Protein AF-A0A9P1XUY1-F1 (afdb_monomer_lite)

pLDDT: mean 75.13, std 13.34, range [41.91, 91.62]

Structure (mmCIF, N/CA/C/O backbone):
data_AF-A0A9P1XUY1-F1
#
_entry.id   AF-A0A9P1XUY1-F1
#
loop_
_atom_site.group_PDB
_atom_site.id
_atom_site.type_symbol
_atom_site.label_atom_id
_atom_site.label_alt_id
_atom_site.label_comp_id
_atom_site.label_asym_id
_atom_site.label_entity_id
_atom_site.label_seq_id
_atom_site.pdbx_PDB_ins_code
_atom_site.Cartn_x
_atom_site.Cartn_y
_atom_site.Cartn_z
_atom_site.occupancy
_atom_site.B_iso_or_equiv
_atom_site.auth_seq_id
_atom_site.auth_comp_id
_atom_site.auth_asym_id
_atom_site.auth_atom_id
_atom_site.pdbx_PDB_model_num
ATOM 1 N N . MET A 1 1 ? 4.586 -2.150 -22.002 1.00 59.97 1 MET A N 1
ATOM 2 C CA . MET A 1 1 ? 3.147 -1.757 -21.960 1.00 59.97 1 MET A CA 1
ATOM 3 C C . MET A 1 1 ? 2.274 -2.627 -21.048 1.00 59.97 1 MET A C 1
ATOM 5 O O . MET A 1 1 ? 1.618 -2.052 -20.192 1.00 59.97 1 MET A O 1
ATOM 9 N N . ALA A 1 2 ? 2.234 -3.961 -21.180 1.00 69.56 2 ALA A N 1
ATOM 10 C CA . ALA A 1 2 ? 1.373 -4.802 -20.326 1.00 69.56 2 ALA A CA 1
ATOM 11 C C . ALA A 1 2 ? 1.713 -4.691 -18.824 1.00 69.56 2 ALA A C 1
ATOM 13 O O . ALA A 1 2 ? 0.823 -4.465 -18.013 1.00 69.56 2 ALA A O 1
ATOM 14 N N . GLU A 1 3 ? 3.001 -4.727 -18.470 1.00 68.69 3 GLU A N 1
ATOM 15 C CA . GLU A 1 3 ? 3.469 -4.583 -17.080 1.00 68.69 3 GLU A CA 1
ATOM 16 C C . GLU A 1 3 ? 3.095 -3.231 -16.455 1.00 68.69 3 GLU A C 1
ATOM 18 O O . GLU A 1 3 ? 2.713 -3.168 -15.290 1.00 68.69 3 GLU A O 1
ATOM 23 N N . VAL A 1 4 ? 3.136 -2.159 -17.253 1.00 72.88 4 VAL A N 1
ATOM 24 C CA . VAL A 1 4 ? 2.732 -0.802 -16.851 1.00 72.88 4 VAL A CA 1
ATOM 25 C C . VAL A 1 4 ? 1.244 -0.773 -16.497 1.00 72.88 4 VAL A C 1
ATOM 27 O O . VAL A 1 4 ? 0.867 -0.261 -15.447 1.00 72.88 4 VAL A O 1
ATOM 30 N N . ILE A 1 5 ? 0.397 -1.370 -17.340 1.00 78.81 5 ILE A N 1
ATOM 31 C CA . ILE A 1 5 ? -1.052 -1.449 -17.107 1.00 78.81 5 ILE A CA 1
ATOM 32 C C . ILE A 1 5 ? -1.345 -2.270 -15.844 1.00 78.81 5 ILE A C 1
ATOM 34 O O . ILE A 1 5 ? -2.145 -1.844 -15.011 1.00 78.81 5 ILE A O 1
ATOM 38 N N . THR A 1 6 ? -0.669 -3.406 -15.654 1.00 80.81 6 THR A N 1
ATOM 39 C CA . THR A 1 6 ? -0.828 -4.242 -14.455 1.00 80.81 6 THR A CA 1
ATOM 40 C C . THR A 1 6 ? -0.428 -3.500 -13.179 1.00 80.81 6 THR A C 1
ATOM 42 O O . THR A 1 6 ? -1.148 -3.573 -12.184 1.00 80.81 6 THR A O 1
ATOM 45 N N . LEU A 1 7 ? 0.667 -2.735 -13.208 1.00 78.62 7 LEU A N 1
ATOM 46 C CA . LEU A 1 7 ? 1.118 -1.901 -12.089 1.00 78.62 7 LEU A CA 1
ATOM 47 C C . LEU A 1 7 ? 0.099 -0.821 -11.716 1.00 78.62 7 LEU A C 1
ATOM 49 O O . LEU A 1 7 ? -0.191 -0.626 -10.536 1.00 78.62 7 LEU A O 1
ATOM 53 N N . VAL A 1 8 ? -0.471 -0.144 -12.714 1.00 82.56 8 VAL A N 1
ATOM 54 C CA . VAL A 1 8 ? -1.490 0.894 -12.501 1.00 82.56 8 VAL A CA 1
ATOM 55 C C . VAL A 1 8 ? -2.778 0.293 -11.933 1.00 82.56 8 VAL A C 1
ATOM 57 O O . VAL A 1 8 ? -3.327 0.828 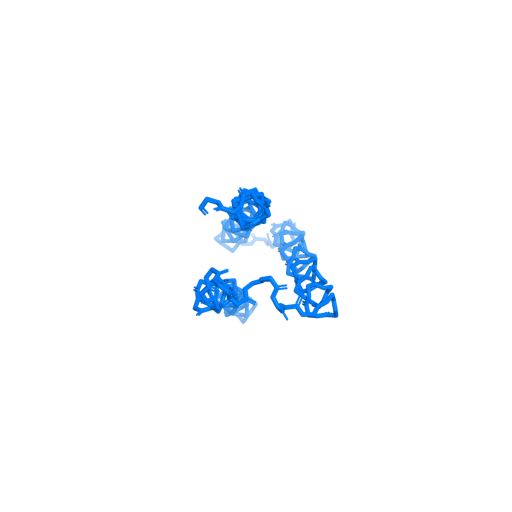-10.971 1.00 82.56 8 VAL A O 1
ATOM 60 N N . ILE A 1 9 ? -3.241 -0.841 -12.469 1.00 85.62 9 ILE A N 1
ATOM 61 C CA . ILE A 1 9 ? -4.422 -1.547 -11.946 1.00 85.62 9 ILE A CA 1
ATOM 62 C C . ILE A 1 9 ? -4.176 -2.010 -10.504 1.00 85.62 9 ILE A C 1
ATOM 64 O O . ILE A 1 9 ? -5.037 -1.820 -9.645 1.00 85.62 9 ILE A O 1
ATOM 68 N N . GLY A 1 10 ? -2.994 -2.563 -10.218 1.00 82.75 10 GLY A N 1
ATOM 69 C CA . GLY A 1 10 ? -2.598 -2.965 -8.869 1.00 82.75 10 GLY A CA 1
ATOM 70 C C . GLY A 1 10 ? -2.592 -1.791 -7.887 1.00 82.75 10 GLY A C 1
ATOM 71 O O . GLY A 1 10 ? -3.151 -1.898 -6.796 1.00 82.75 10 GLY A O 1
ATOM 72 N N . PHE A 1 11 ? -2.044 -0.642 -8.295 1.00 81.19 11 PHE A N 1
ATOM 73 C CA . PHE A 1 11 ? -2.068 0.585 -7.498 1.00 81.19 11 PHE A CA 1
ATOM 74 C C . PHE A 1 11 ? -3.497 1.052 -7.199 1.00 81.19 11 PHE A C 1
ATOM 76 O O . PHE A 1 11 ? -3.835 1.293 -6.041 1.00 81.19 11 PHE A O 1
ATOM 83 N N . LEU A 1 12 ? -4.362 1.122 -8.215 1.00 86.06 12 LEU A N 1
ATOM 84 C CA . LEU A 1 12 ? -5.762 1.519 -8.038 1.00 86.06 12 LEU A CA 1
ATOM 85 C C . LEU A 1 12 ? -6.520 0.561 -7.106 1.00 86.06 12 LEU A C 1
ATOM 87 O O . LEU A 1 12 ? -7.270 1.018 -6.242 1.00 86.06 12 LEU A O 1
ATOM 91 N N . GLY A 1 13 ? -6.292 -0.751 -7.230 1.00 86.12 13 GLY A N 1
ATOM 92 C CA . GLY A 1 13 ? -6.891 -1.763 -6.356 1.00 86.12 13 GLY A CA 1
ATOM 93 C C . GLY A 1 13 ? -6.462 -1.622 -4.893 1.00 86.12 13 GLY A C 1
ATOM 94 O O . GLY A 1 13 ? -7.296 -1.714 -3.986 1.00 86.12 13 GLY A O 1
ATOM 95 N N . LEU A 1 14 ? -5.183 -1.326 -4.647 1.00 83.38 14 LEU A N 1
ATOM 96 C CA . LEU A 1 14 ? -4.676 -1.059 -3.299 1.00 83.38 14 LEU A CA 1
ATOM 97 C C . LEU A 1 14 ? -5.258 0.231 -2.720 1.00 83.38 14 LEU A C 1
ATOM 99 O O . LEU A 1 14 ? -5.742 0.219 -1.589 1.00 83.38 14 LEU A O 1
ATOM 103 N N . CYS A 1 15 ? -5.298 1.312 -3.501 1.00 83.19 15 CYS A N 1
ATOM 104 C CA . CYS A 1 15 ? -5.928 2.568 -3.095 1.00 83.19 15 CYS A CA 1
ATOM 105 C C . CYS A 1 15 ? -7.400 2.366 -2.714 1.00 83.19 15 CYS A C 1
ATOM 107 O O . CYS A 1 15 ? -7.822 2.802 -1.643 1.00 83.19 15 CYS A O 1
ATOM 109 N N . TYR A 1 16 ? -8.166 1.652 -3.544 1.00 83.31 16 TYR A N 1
ATOM 110 C CA . TYR A 1 16 ? -9.562 1.324 -3.256 1.00 83.31 16 TYR A CA 1
ATOM 111 C C . TYR A 1 16 ? -9.706 0.533 -1.952 1.00 83.31 16 TYR A C 1
ATOM 113 O O . TYR A 1 16 ? -10.534 0.875 -1.111 1.00 83.31 16 TYR A O 1
ATOM 121 N N . THR A 1 17 ? -8.869 -0.487 -1.748 1.00 82.25 17 THR A N 1
ATOM 122 C CA . THR A 1 17 ? -8.909 -1.333 -0.544 1.00 82.25 17 THR A CA 1
ATOM 123 C C . THR A 1 17 ? -8.620 -0.524 0.719 1.00 82.25 17 THR A C 1
ATOM 125 O O . THR A 1 17 ? -9.346 -0.629 1.708 1.00 82.25 17 THR A O 1
ATOM 128 N N . VAL A 1 18 ? -7.595 0.330 0.672 1.00 77.25 18 VAL A N 1
ATOM 129 C CA . VAL A 1 18 ? -7.209 1.210 1.778 1.00 77.25 18 VAL A CA 1
ATOM 130 C C . VAL A 1 18 ? -8.359 2.158 2.127 1.00 77.25 18 VAL A C 1
ATOM 132 O O . VAL A 1 18 ? -8.813 2.169 3.274 1.00 77.25 18 VAL A O 1
ATOM 135 N N . ILE A 1 19 ? -8.898 2.872 1.133 1.00 79.75 19 ILE A N 1
ATOM 136 C CA . ILE A 1 19 ? -10.025 3.804 1.291 1.00 79.75 19 ILE A CA 1
ATOM 137 C C . ILE A 1 19 ? -11.265 3.087 1.839 1.00 79.75 19 ILE A C 1
ATOM 139 O O . ILE A 1 19 ? -11.884 3.560 2.792 1.00 79.75 19 ILE A O 1
ATOM 143 N N . ASN A 1 20 ? -11.617 1.924 1.293 1.00 78.44 20 ASN A N 1
ATOM 144 C CA . ASN A 1 20 ? -12.799 1.187 1.726 1.00 78.44 20 ASN A CA 1
ATOM 145 C C . ASN A 1 20 ? -12.652 0.662 3.164 1.00 78.44 20 ASN A C 1
ATOM 147 O O . ASN A 1 20 ? -13.604 0.707 3.944 1.00 78.44 20 ASN A O 1
ATOM 151 N N . SER A 1 21 ? -11.445 0.246 3.569 1.00 72.56 21 SER A N 1
ATOM 152 C CA . SER A 1 21 ? -11.165 -0.109 4.967 1.00 72.56 21 SER A CA 1
ATOM 153 C C . SER A 1 21 ? -11.320 1.095 5.907 1.00 72.56 21 SER A C 1
ATOM 155 O O . SER A 1 21 ? -11.754 0.948 7.052 1.00 72.56 21 SER A O 1
ATOM 157 N N . PHE A 1 22 ? -10.998 2.306 5.431 1.00 70.56 22 PHE A N 1
ATOM 158 C CA . PHE A 1 22 ? -11.204 3.541 6.183 1.00 70.56 22 PHE A CA 1
ATOM 159 C C . PHE A 1 22 ? -12.683 3.845 6.371 1.00 70.56 22 PHE A C 1
ATOM 161 O O . PHE A 1 22 ? -13.117 3.961 7.517 1.00 70.56 22 PHE A O 1
ATOM 168 N N . TYR A 1 23 ? -13.457 3.874 5.288 1.00 71.56 23 TYR A N 1
ATOM 169 C CA . TYR A 1 23 ? -14.894 4.137 5.357 1.00 71.56 23 TYR A CA 1
ATOM 170 C C . TYR A 1 23 ? -15.645 3.095 6.180 1.00 71.56 23 TYR A C 1
ATOM 172 O O . TYR A 1 23 ? -16.485 3.457 6.999 1.00 71.56 23 TYR A O 1
ATOM 180 N N . THR A 1 24 ? -15.303 1.813 6.035 1.00 68.06 24 THR A N 1
ATOM 181 C CA . THR A 1 24 ? -15.917 0.746 6.839 1.00 68.06 24 THR A CA 1
ATOM 182 C C . THR A 1 24 ? -15.659 0.975 8.332 1.00 68.06 24 THR A C 1
ATOM 184 O O . THR A 1 24 ? -16.548 0.782 9.155 1.00 68.06 24 THR A O 1
ATOM 187 N N . TRP A 1 25 ? -14.466 1.452 8.698 1.00 63.59 25 TRP A N 1
ATOM 188 C CA . TRP A 1 25 ? -14.113 1.721 10.094 1.00 63.59 25 TRP A CA 1
ATOM 189 C C . TRP A 1 25 ? -14.755 2.981 10.684 1.00 63.59 25 TRP A C 1
ATOM 191 O O . TRP A 1 25 ? -14.972 3.049 11.896 1.00 63.59 25 TRP A O 1
ATOM 201 N N . GLU A 1 26 ? -15.023 3.998 9.865 1.00 64.88 26 GLU A N 1
ATOM 202 C CA . GLU A 1 26 ? -15.801 5.165 10.294 1.00 64.88 26 GLU A CA 1
ATOM 203 C C . GLU A 1 26 ? -17.298 4.855 10.389 1.00 64.88 26 GLU A C 1
ATOM 205 O O . GLU A 1 26 ? -17.954 5.319 11.321 1.00 64.88 26 GLU A O 1
ATOM 210 N N . ALA A 1 27 ? -17.825 4.035 9.475 1.00 61.19 27 ALA A N 1
ATOM 211 C CA . ALA A 1 27 ? -19.231 3.635 9.452 1.00 61.19 27 ALA A CA 1
ATOM 212 C C . ALA A 1 27 ? -19.623 2.768 10.661 1.00 61.19 27 ALA A C 1
ATOM 214 O O . ALA A 1 27 ? -20.755 2.854 11.143 1.00 61.19 27 ALA A O 1
ATOM 215 N N . VAL A 1 28 ? -18.691 1.971 11.200 1.00 59.19 28 VAL A N 1
ATOM 216 C CA . VAL A 1 28 ? -18.848 1.329 12.513 1.00 59.19 28 VAL A CA 1
ATOM 217 C C . VAL A 1 28 ? -18.735 2.421 13.582 1.00 59.19 28 VAL A C 1
ATOM 219 O O . VAL A 1 28 ? -17.662 2.691 14.122 1.00 59.19 28 VAL A O 1
ATOM 222 N N . GLY A 1 29 ? -19.851 3.109 13.838 1.00 51.47 29 GLY A N 1
ATOM 223 C CA . GLY A 1 29 ? -19.918 4.258 14.737 1.00 51.47 29 GLY 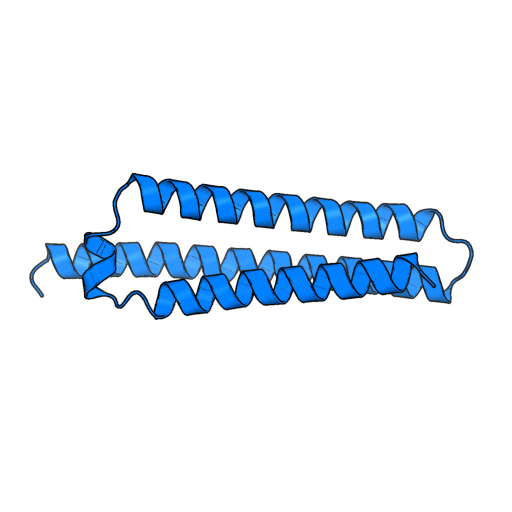A CA 1
ATOM 224 C C . GLY A 1 29 ? -19.307 3.986 16.118 1.00 51.47 29 GLY A C 1
ATOM 225 O O . GLY A 1 29 ? -19.335 2.862 16.622 1.00 51.47 29 GLY A O 1
ATOM 226 N N . LEU A 1 30 ? -18.786 5.045 16.748 1.00 52.44 30 LEU A N 1
ATOM 227 C CA . LEU A 1 30 ? -18.043 5.050 18.023 1.00 52.44 30 LEU A CA 1
ATOM 228 C C . LEU A 1 30 ? -18.612 4.118 19.113 1.00 52.44 30 LEU A C 1
ATOM 230 O O . LEU A 1 30 ? -17.856 3.440 19.802 1.00 52.44 30 LEU A O 1
ATOM 234 N N . LYS A 1 31 ? -19.944 4.016 19.227 1.00 48.91 31 LYS A N 1
ATOM 235 C CA . LYS A 1 31 ? -20.632 3.181 20.229 1.00 48.91 31 LYS A CA 1
ATOM 236 C C . LYS A 1 31 ? -20.530 1.668 19.987 1.00 48.91 31 LYS A C 1
ATOM 238 O O . LYS A 1 31 ? -20.643 0.908 20.941 1.00 48.91 31 LYS A O 1
ATOM 243 N N . MET A 1 32 ? -20.306 1.216 18.751 1.00 51.75 32 MET A N 1
ATOM 244 C CA . MET A 1 32 ? -20.187 -0.214 18.425 1.00 51.75 32 MET A CA 1
ATOM 245 C C . MET A 1 32 ? -18.741 -0.728 18.467 1.00 51.75 32 MET A C 1
ATOM 247 O O . MET A 1 32 ? -18.534 -1.936 18.549 1.00 51.75 32 MET A O 1
ATOM 251 N N . LYS A 1 33 ? -17.734 0.160 18.490 1.00 53.31 33 LYS A N 1
ATOM 252 C CA . LYS A 1 33 ? -16.306 -0.217 18.520 1.00 53.31 33 LYS A CA 1
ATOM 253 C C . LYS A 1 33 ? -15.896 -0.975 19.790 1.00 53.31 33 LYS A C 1
ATOM 255 O O . LYS A 1 33 ? -15.030 -1.848 19.730 1.00 53.31 33 LYS A O 1
ATOM 260 N N . GLY A 1 34 ? -16.560 -0.705 20.917 1.00 53.66 34 GLY A N 1
ATOM 261 C CA . GLY A 1 34 ? -16.382 -1.452 22.170 1.00 53.66 34 GLY A CA 1
ATOM 262 C C . GLY A 1 34 ? -16.904 -2.895 22.121 1.00 53.66 34 GLY A C 1
ATOM 263 O O . GLY A 1 34 ? -16.395 -3.745 22.844 1.00 53.66 34 GLY A O 1
ATOM 264 N N . PHE A 1 35 ? -17.856 -3.187 21.228 1.00 53.62 35 PHE A N 1
ATOM 265 C CA . PHE A 1 35 ? -18.478 -4.508 21.058 1.00 53.62 35 PHE A CA 1
ATOM 266 C C . PHE A 1 35 ? -17.853 -5.331 19.925 1.00 53.62 35 PHE A C 1
ATOM 268 O O . PHE A 1 35 ? -18.255 -6.471 19.689 1.00 53.62 35 PHE A O 1
ATOM 275 N N . VAL A 1 36 ? -16.858 -4.779 19.221 1.00 60.38 36 VAL A N 1
ATOM 276 C CA . VAL A 1 36 ? -16.086 -5.533 18.231 1.00 60.38 36 VAL A CA 1
ATOM 277 C C . VAL A 1 36 ? -15.303 -6.609 18.975 1.00 60.38 36 VAL A C 1
ATOM 279 O O . VAL A 1 36 ? -14.434 -6.302 19.798 1.00 60.38 36 VAL A O 1
ATOM 282 N N . SER A 1 37 ? -15.621 -7.873 18.685 1.00 61.16 37 SER A N 1
ATOM 283 C CA . SER A 1 37 ? -14.943 -9.023 19.277 1.00 61.16 37 SER A CA 1
ATOM 284 C C . SER A 1 37 ? -13.428 -8.924 19.072 1.00 61.16 37 SER A C 1
ATOM 286 O O . SER A 1 37 ? -12.947 -8.401 18.062 1.00 61.16 37 SER A O 1
ATOM 288 N N . ILE A 1 38 ? -12.661 -9.453 20.028 1.00 65.50 38 ILE A N 1
ATOM 289 C CA . ILE A 1 38 ? -11.195 -9.553 19.930 1.00 65.50 38 ILE A CA 1
ATOM 290 C C . ILE A 1 38 ? -10.796 -10.214 18.601 1.00 65.50 38 ILE A C 1
ATOM 292 O O . ILE A 1 38 ? -9.852 -9.776 17.952 1.00 65.50 38 ILE A O 1
ATOM 296 N N . GLU A 1 39 ? -11.576 -11.195 18.143 1.00 64.81 39 GLU A N 1
ATOM 297 C CA . GLU A 1 39 ? -11.394 -11.865 16.856 1.00 64.81 39 GLU A CA 1
ATOM 298 C C . GLU A 1 39 ? -11.432 -10.896 15.662 1.00 64.81 39 GLU A C 1
ATOM 300 O O . GLU A 1 39 ? -10.548 -10.925 14.806 1.00 64.81 39 GLU A O 1
ATOM 305 N N . ASN A 1 40 ? -12.412 -9.991 15.617 1.00 66.12 40 ASN A N 1
ATOM 306 C CA . ASN A 1 40 ? -12.514 -9.003 14.545 1.00 66.12 40 ASN A CA 1
ATOM 307 C C . ASN A 1 40 ? -11.386 -7.964 14.622 1.00 66.12 40 ASN A C 1
ATOM 309 O O . ASN A 1 40 ? -10.844 -7.585 13.585 1.00 66.12 40 ASN A O 1
ATOM 313 N N . LYS A 1 41 ? -10.958 -7.565 15.828 1.00 65.88 41 LYS A N 1
ATOM 314 C CA . LYS A 1 41 ? -9.787 -6.685 16.010 1.00 65.88 41 LYS A CA 1
ATOM 315 C C . LYS A 1 41 ? -8.504 -7.331 15.480 1.00 65.88 41 LYS A C 1
ATOM 317 O O . LYS A 1 41 ? -7.731 -6.680 14.779 1.00 65.88 41 LYS A O 1
ATOM 322 N N . VAL A 1 42 ? -8.303 -8.621 15.753 1.00 68.94 42 VAL A N 1
ATOM 323 C CA . VAL A 1 42 ? -7.155 -9.390 15.245 1.00 68.94 42 VAL A CA 1
ATOM 324 C C . VAL A 1 42 ? -7.210 -9.520 13.721 1.00 68.94 42 VAL A C 1
ATOM 326 O O . VAL A 1 42 ? -6.201 -9.272 13.067 1.00 68.94 42 VAL A O 1
ATOM 329 N N . LYS A 1 43 ? -8.377 -9.825 13.134 1.00 68.94 43 LYS A N 1
ATOM 330 C CA . LYS A 1 43 ? -8.560 -9.896 11.669 1.00 68.94 43 LYS A CA 1
ATOM 331 C C . LYS A 1 43 ? -8.240 -8.570 10.970 1.00 68.94 43 LYS A C 1
ATOM 333 O O . LYS A 1 43 ? -7.584 -8.570 9.928 1.00 68.94 43 LYS A O 1
ATOM 338 N N . LEU A 1 44 ? -8.653 -7.443 11.550 1.00 69.44 44 LEU A N 1
ATOM 339 C CA . LEU A 1 44 ? -8.331 -6.104 11.042 1.00 69.44 44 LEU A CA 1
ATOM 340 C C . LEU A 1 44 ? -6.840 -5.779 11.152 1.00 69.44 44 LEU A C 1
ATOM 342 O O . LEU A 1 44 ? -6.251 -5.303 10.184 1.00 69.44 44 LEU A O 1
ATOM 346 N N . SER A 1 45 ? -6.215 -6.085 12.292 1.00 71.19 45 SER A N 1
ATOM 347 C CA . SER A 1 45 ? -4.769 -5.914 12.475 1.00 71.19 45 SER A CA 1
ATOM 348 C C . SER A 1 45 ? -3.972 -6.741 11.460 1.00 71.19 45 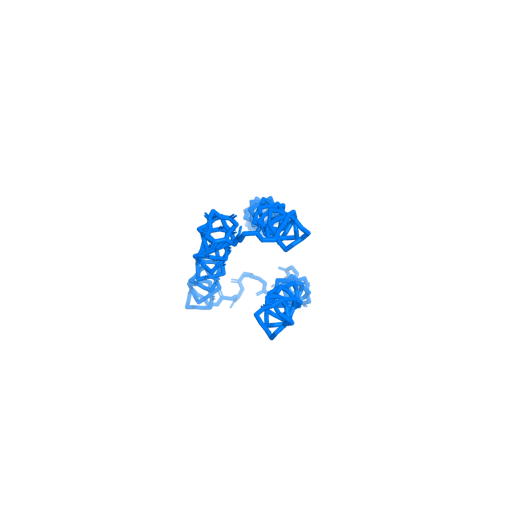SER A C 1
ATOM 350 O O . SER A 1 45 ? -3.098 -6.215 10.774 1.00 71.19 45 SER A O 1
ATOM 352 N N . LEU A 1 46 ? -4.343 -8.013 11.277 1.00 74.00 46 LEU A N 1
ATOM 353 C CA . LEU A 1 46 ? -3.721 -8.903 10.299 1.00 74.00 46 LEU A CA 1
ATOM 354 C C . LEU A 1 46 ? -3.882 -8.370 8.867 1.00 74.00 46 LEU A C 1
ATOM 356 O O . LEU A 1 46 ? -2.925 -8.366 8.097 1.00 74.00 46 LEU A O 1
ATOM 360 N N . SER A 1 47 ? -5.072 -7.870 8.526 1.00 75.75 47 SER A N 1
ATOM 361 C CA . SER A 1 47 ? -5.341 -7.274 7.212 1.00 75.75 47 SER A CA 1
ATOM 362 C C . SER A 1 47 ? -4.463 -6.047 6.957 1.00 75.75 47 SER A C 1
ATOM 364 O O . SER A 1 47 ? -3.901 -5.918 5.873 1.00 75.75 47 SER A O 1
ATOM 366 N N . ASN A 1 48 ? -4.263 -5.187 7.962 1.00 74.69 48 ASN A N 1
ATOM 367 C CA . ASN A 1 48 ? -3.361 -4.038 7.850 1.00 74.69 48 ASN A CA 1
ATOM 368 C C . ASN A 1 48 ? -1.905 -4.472 7.626 1.00 74.69 48 ASN A C 1
ATOM 370 O O . ASN A 1 48 ? -1.225 -3.911 6.768 1.00 74.69 48 ASN A O 1
ATOM 374 N N . VAL A 1 49 ? -1.432 -5.499 8.343 1.00 80.56 49 VAL A N 1
ATOM 375 C CA . VAL A 1 49 ? -0.081 -6.058 8.149 1.00 80.56 49 VAL A CA 1
ATOM 376 C C . VAL A 1 49 ? 0.092 -6.609 6.732 1.00 80.56 49 VAL A C 1
ATOM 378 O O . VAL A 1 49 ? 1.107 -6.341 6.093 1.00 80.56 49 VAL A O 1
ATOM 381 N N . ILE A 1 50 ? -0.905 -7.329 6.211 1.00 83.31 50 ILE A N 1
ATOM 382 C CA . ILE A 1 50 ? -0.887 -7.849 4.836 1.00 83.31 50 ILE A CA 1
ATOM 383 C C . ILE A 1 50 ? -0.805 -6.698 3.826 1.00 83.31 50 ILE A C 1
ATOM 385 O O . ILE A 1 50 ? 0.023 -6.742 2.919 1.00 83.31 50 ILE A O 1
ATOM 389 N N . ILE A 1 51 ? -1.604 -5.642 4.004 1.00 82.75 51 ILE A N 1
ATOM 390 C CA . ILE A 1 51 ? -1.574 -4.456 3.136 1.00 82.75 51 ILE A CA 1
ATOM 391 C C . ILE A 1 51 ? -0.183 -3.802 3.148 1.00 82.75 51 ILE A C 1
ATOM 393 O O . ILE A 1 51 ? 0.346 -3.463 2.090 1.00 82.75 51 ILE A O 1
ATOM 397 N N . PHE A 1 52 ? 0.451 -3.675 4.317 1.00 84.31 52 PHE A N 1
ATOM 398 C CA . PHE A 1 52 ? 1.811 -3.142 4.426 1.00 84.31 52 PHE A CA 1
ATOM 399 C C . PHE A 1 52 ? 2.853 -4.002 3.714 1.00 84.31 52 PHE A C 1
ATOM 401 O O . PHE A 1 52 ? 3.708 -3.462 3.012 1.00 84.31 52 PHE A O 1
ATOM 408 N N . LEU A 1 53 ? 2.771 -5.327 3.852 1.00 87.00 53 LEU A N 1
ATOM 409 C CA . LEU A 1 53 ? 3.656 -6.241 3.133 1.00 87.00 53 LEU A CA 1
ATOM 410 C C . LEU A 1 53 ? 3.485 -6.102 1.619 1.00 87.00 53 LEU A C 1
ATOM 412 O O . LEU A 1 53 ? 4.481 -6.057 0.901 1.00 87.00 53 LEU A O 1
ATOM 416 N N . ILE A 1 54 ? 2.248 -5.964 1.134 1.00 88.50 54 ILE A N 1
ATOM 417 C CA . ILE A 1 54 ? 1.989 -5.760 -0.294 1.00 88.50 54 ILE A CA 1
ATOM 418 C C . ILE A 1 54 ? 2.610 -4.443 -0.775 1.00 88.50 54 ILE A C 1
ATOM 420 O O . ILE A 1 54 ? 3.288 -4.443 -1.799 1.00 88.50 54 ILE A O 1
ATOM 424 N N . PHE A 1 55 ? 2.465 -3.342 -0.029 1.00 87.00 55 PHE A N 1
ATOM 425 C CA . PHE A 1 55 ? 3.119 -2.078 -0.385 1.00 87.00 55 PHE A CA 1
ATOM 426 C C . PHE A 1 55 ? 4.643 -2.212 -0.466 1.00 87.00 55 PHE A C 1
ATOM 428 O O . PHE A 1 55 ? 5.238 -1.744 -1.435 1.00 87.00 55 PHE A O 1
ATOM 435 N N . LEU A 1 56 ? 5.275 -2.884 0.501 1.00 88.75 56 LEU A N 1
ATOM 436 C CA . LEU A 1 56 ? 6.722 -3.122 0.483 1.00 88.75 56 LEU A CA 1
ATOM 437 C C . LEU A 1 56 ? 7.153 -3.949 -0.734 1.00 88.75 56 LEU A C 1
ATOM 439 O O . LEU A 1 56 ? 8.143 -3.607 -1.379 1.00 88.75 56 LEU A O 1
ATOM 443 N N . ILE A 1 57 ? 6.390 -4.988 -1.084 1.00 90.31 57 ILE A N 1
ATOM 444 C CA . ILE A 1 57 ? 6.640 -5.800 -2.281 1.00 90.31 57 ILE A CA 1
ATOM 445 C C . ILE A 1 57 ? 6.510 -4.944 -3.546 1.00 90.31 57 ILE A C 1
ATOM 447 O O . ILE A 1 57 ? 7.379 -5.011 -4.410 1.00 90.31 57 ILE A O 1
ATOM 451 N N . CYS A 1 58 ? 5.478 -4.101 -3.654 1.00 88.56 58 CYS A N 1
ATOM 452 C CA . CYS A 1 58 ? 5.286 -3.216 -4.806 1.00 88.56 58 CYS A CA 1
ATOM 453 C C . CYS A 1 58 ? 6.415 -2.185 -4.953 1.00 88.56 58 CYS A C 1
ATOM 455 O O . CYS A 1 58 ? 6.856 -1.922 -6.074 1.00 88.56 58 CYS A O 1
ATOM 457 N N . ILE A 1 59 ? 6.911 -1.628 -3.844 1.00 89.50 59 ILE A N 1
ATOM 458 C CA . ILE A 1 59 ? 8.061 -0.710 -3.843 1.00 89.50 59 ILE A CA 1
ATOM 459 C C . ILE A 1 59 ? 9.318 -1.449 -4.307 1.00 89.50 59 ILE A C 1
ATOM 461 O O . ILE A 1 59 ? 9.980 -0.999 -5.241 1.00 89.50 59 ILE A O 1
ATOM 465 N N . ALA A 1 60 ? 9.622 -2.598 -3.695 1.00 89.75 60 ALA A N 1
ATOM 466 C CA . ALA A 1 60 ? 10.794 -3.400 -4.036 1.00 89.75 60 ALA A CA 1
ATOM 467 C C . ALA A 1 60 ? 10.773 -3.836 -5.507 1.00 89.75 60 ALA A C 1
ATOM 469 O O . ALA A 1 60 ? 11.773 -3.687 -6.204 1.00 89.75 60 ALA A O 1
ATOM 470 N N . TYR A 1 61 ? 9.617 -4.292 -5.995 1.00 90.19 61 TYR A N 1
ATOM 471 C CA . TYR A 1 61 ? 9.414 -4.643 -7.397 1.00 90.19 61 TYR A CA 1
ATOM 472 C C . TYR A 1 61 ? 9.648 -3.449 -8.326 1.00 90.19 61 TYR A C 1
ATOM 474 O O . TYR A 1 61 ? 10.359 -3.575 -9.317 1.00 90.19 61 TYR A O 1
ATOM 482 N N . SER A 1 62 ? 9.090 -2.279 -8.004 1.00 87.31 62 SER A N 1
ATOM 483 C CA . SER A 1 62 ? 9.221 -1.087 -8.851 1.00 87.31 62 SER A CA 1
ATOM 484 C C . SER A 1 62 ? 10.675 -0.599 -8.937 1.00 87.31 62 SER A C 1
ATOM 486 O O . SER A 1 62 ? 11.112 -0.158 -9.998 1.00 87.31 62 SER A O 1
ATOM 488 N N . ILE A 1 63 ? 11.445 -0.719 -7.848 1.00 89.81 63 ILE A N 1
ATOM 489 C CA . ILE A 1 63 ? 12.882 -0.393 -7.817 1.00 89.81 63 ILE A CA 1
ATOM 490 C C . ILE A 1 63 ? 13.707 -1.433 -8.585 1.00 89.81 63 ILE A C 1
ATOM 492 O O . ILE A 1 63 ? 14.594 -1.077 -9.354 1.00 89.81 63 ILE A O 1
ATOM 496 N N . ASP A 1 64 ? 13.437 -2.723 -8.394 1.00 89.50 64 ASP A N 1
ATOM 497 C CA . ASP A 1 64 ? 14.150 -3.784 -9.113 1.00 89.50 64 ASP A CA 1
ATOM 498 C C . ASP A 1 64 ? 13.891 -3.703 -10.625 1.00 89.50 64 ASP A C 1
ATOM 500 O O . ASP A 1 64 ? 14.819 -3.779 -11.432 1.00 89.50 64 ASP A O 1
ATOM 504 N N . ALA A 1 65 ? 12.641 -3.459 -11.017 1.00 87.00 65 ALA A N 1
ATOM 505 C CA . ALA A 1 65 ? 12.269 -3.294 -12.410 1.00 87.00 65 ALA A CA 1
ATOM 506 C C . ALA A 1 65 ? 12.881 -2.030 -13.033 1.00 87.00 65 ALA A C 1
ATOM 508 O O . ALA A 1 65 ? 13.348 -2.085 -14.168 1.00 87.00 65 ALA A O 1
ATOM 509 N N . SER A 1 66 ? 12.967 -0.909 -12.305 1.00 88.31 66 SER A N 1
ATOM 510 C CA . SER A 1 66 ? 13.597 0.311 -12.837 1.00 88.31 66 SER A CA 1
ATOM 511 C C . SER A 1 66 ? 15.087 0.130 -13.152 1.00 88.31 66 SER A C 1
ATOM 513 O O . SER A 1 66 ? 15.601 0.781 -14.058 1.00 88.31 66 SER A O 1
ATOM 515 N N . ASN A 1 67 ? 15.775 -0.787 -12.467 1.00 87.12 67 ASN A N 1
ATOM 516 C CA . ASN A 1 67 ? 17.181 -1.106 -12.728 1.00 87.12 67 ASN A CA 1
ATOM 517 C C . ASN A 1 67 ? 17.388 -2.068 -13.909 1.00 87.12 67 ASN A C 1
ATOM 519 O O . ASN A 1 67 ? 18.511 -2.212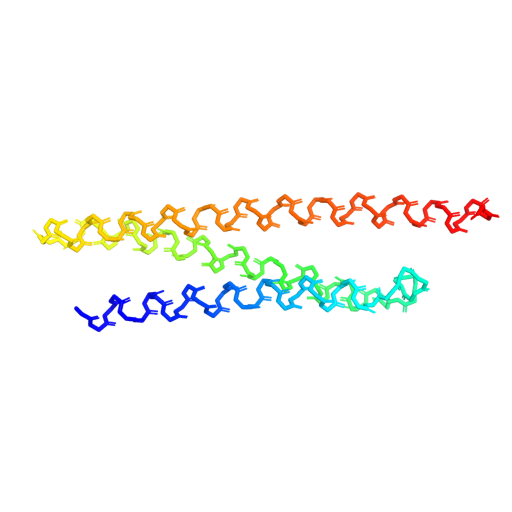 -14.388 1.00 87.12 67 ASN A O 1
ATOM 523 N N . LYS A 1 68 ? 16.331 -2.749 -14.368 1.00 86.62 68 LYS A N 1
ATOM 524 C CA . LYS A 1 68 ? 16.393 -3.769 -15.431 1.00 86.62 68 LYS A CA 1
ATOM 525 C C . LYS A 1 68 ? 15.905 -3.270 -16.788 1.00 86.62 68 LYS A C 1
ATOM 527 O O . LYS A 1 68 ? 16.095 -3.952 -17.793 1.00 86.62 68 LYS A O 1
ATOM 532 N N . VAL A 1 69 ? 15.264 -2.105 -16.828 1.00 85.62 69 VAL A N 1
ATOM 533 C CA . VAL A 1 69 ? 14.684 -1.543 -18.049 1.00 85.62 69 VAL A CA 1
ATOM 534 C C . VAL A 1 69 ? 15.673 -0.591 -18.723 1.00 85.62 69 VAL A C 1
ATOM 536 O O . VAL A 1 69 ? 16.192 0.327 -18.098 1.00 85.62 69 VAL A O 1
ATOM 539 N N . ASN A 1 70 ? 15.896 -0.783 -20.027 1.00 82.06 70 ASN A N 1
ATOM 540 C CA . ASN A 1 70 ? 16.817 0.041 -20.825 1.00 82.06 70 ASN A CA 1
ATOM 541 C C . ASN A 1 70 ? 16.173 1.325 -21.384 1.00 82.06 70 ASN A C 1
ATOM 543 O O . ASN A 1 70 ? 16.874 2.219 -21.854 1.00 82.06 70 ASN A O 1
ATOM 547 N N . ASN A 1 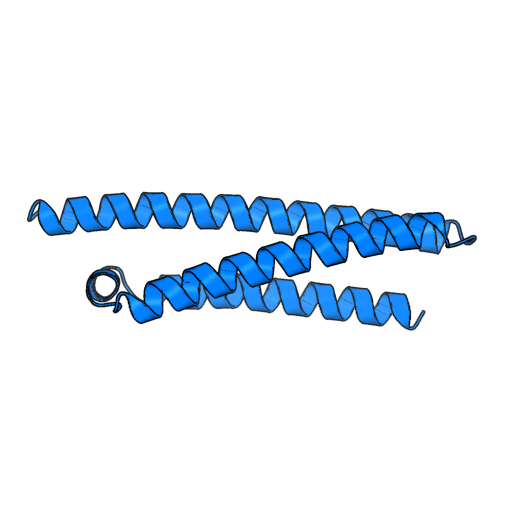71 ? 14.840 1.417 -21.381 1.00 89.31 71 ASN A N 1
ATOM 548 C CA . ASN A 1 71 ? 14.115 2.591 -21.856 1.00 89.31 71 ASN A CA 1
ATOM 549 C C . ASN A 1 71 ? 13.976 3.625 -20.729 1.00 89.31 71 ASN A C 1
ATOM 551 O O . ASN A 1 71 ? 13.298 3.375 -19.733 1.00 89.31 71 ASN A O 1
ATOM 555 N N . ILE A 1 72 ? 14.558 4.810 -20.929 1.00 88.25 72 ILE A N 1
ATOM 556 C CA . ILE A 1 72 ? 14.538 5.922 -19.965 1.00 88.25 72 ILE A CA 1
ATOM 557 C C . ILE A 1 72 ? 13.105 6.285 -19.545 1.00 88.25 72 ILE A C 1
ATOM 559 O O . ILE A 1 72 ? 12.855 6.520 -18.366 1.00 88.25 72 ILE A O 1
ATOM 563 N N . TRP A 1 73 ? 12.145 6.299 -20.474 1.00 86.50 73 TRP A N 1
ATOM 564 C CA . TRP A 1 73 ? 10.757 6.658 -20.157 1.00 86.50 73 TRP A CA 1
ATOM 565 C C . TRP A 1 73 ? 10.080 5.635 -19.244 1.00 86.50 73 TRP A C 1
ATOM 567 O O . TRP A 1 73 ? 9.366 6.006 -18.314 1.00 86.50 73 TRP A O 1
ATOM 577 N N . GLU A 1 74 ? 10.327 4.349 -19.481 1.00 84.25 74 GLU A N 1
ATOM 578 C CA . GLU A 1 74 ? 9.795 3.274 -18.643 1.00 84.25 74 GLU A CA 1
ATOM 579 C C . GLU A 1 74 ? 10.498 3.244 -17.281 1.00 84.25 74 GLU A C 1
ATOM 581 O O . GLU A 1 74 ? 9.840 3.091 -16.257 1.00 84.25 74 GLU A O 1
ATOM 586 N N . GLN A 1 75 ? 11.809 3.489 -17.240 1.00 86.75 75 GLN A N 1
ATOM 587 C CA . GLN A 1 75 ? 12.562 3.604 -15.994 1.00 86.75 75 GLN A CA 1
ATOM 588 C C . GLN A 1 75 ? 12.045 4.751 -15.110 1.00 86.75 75 GLN A C 1
ATOM 590 O O . GLN A 1 75 ? 11.776 4.541 -13.926 1.00 86.75 75 GLN A O 1
ATOM 595 N N . VAL A 1 76 ? 11.848 5.946 -15.682 1.00 88.88 76 VAL A N 1
ATOM 596 C CA . VAL A 1 76 ? 11.265 7.102 -14.975 1.00 88.88 76 VAL A CA 1
ATOM 597 C C . VAL A 1 76 ? 9.868 6.768 -14.456 1.00 88.88 76 VAL A C 1
ATOM 599 O O . VAL A 1 76 ? 9.543 7.092 -13.313 1.00 88.88 76 VAL A O 1
ATOM 602 N N . PHE A 1 77 ? 9.056 6.073 -15.255 1.00 88.31 77 PHE A N 1
ATOM 603 C CA . PHE A 1 77 ? 7.730 5.632 -14.835 1.00 88.31 77 PHE A CA 1
ATOM 604 C C . PHE A 1 77 ? 7.784 4.651 -13.650 1.00 88.31 77 PHE A C 1
ATOM 606 O O . PHE A 1 77 ? 7.044 4.826 -12.682 1.00 88.31 77 PHE A O 1
ATOM 613 N N . MET A 1 78 ? 8.675 3.655 -13.671 1.00 88.50 78 MET A N 1
ATOM 614 C CA . MET A 1 78 ? 8.824 2.701 -12.563 1.00 88.50 78 MET A CA 1
ATOM 615 C C . MET A 1 78 ? 9.284 3.388 -11.271 1.00 88.50 78 MET A C 1
ATOM 617 O O . MET A 1 78 ? 8.764 3.093 -10.194 1.00 88.50 78 MET A O 1
ATOM 621 N N . ILE A 1 79 ? 10.204 4.354 -11.369 1.00 90.69 79 ILE A N 1
ATOM 622 C CA . ILE A 1 79 ? 10.635 5.172 -10.224 1.00 90.69 79 ILE A CA 1
ATOM 623 C C . ILE A 1 79 ? 9.460 5.993 -9.680 1.00 90.69 79 ILE A C 1
ATOM 625 O O . ILE A 1 79 ? 9.238 6.031 -8.470 1.00 90.69 79 ILE A O 1
ATOM 629 N N . PHE A 1 80 ? 8.669 6.609 -10.559 1.00 90.56 80 PHE A N 1
ATOM 630 C CA . PHE A 1 80 ? 7.476 7.355 -10.166 1.00 90.56 80 PHE A CA 1
ATOM 631 C C . PHE A 1 80 ? 6.453 6.468 -9.437 1.00 90.56 80 PHE A C 1
ATOM 633 O O . PHE A 1 80 ? 5.953 6.850 -8.378 1.00 90.56 80 PHE A O 1
ATOM 640 N N . MET A 1 81 ? 6.199 5.254 -9.935 1.00 87.69 81 MET A N 1
ATOM 641 C CA . MET A 1 81 ? 5.324 4.286 -9.265 1.00 87.69 81 MET A CA 1
ATOM 642 C C . MET A 1 81 ? 5.871 3.862 -7.898 1.00 87.69 81 MET A C 1
ATOM 644 O O . MET A 1 81 ? 5.109 3.807 -6.934 1.00 87.69 81 MET A O 1
ATOM 648 N N . ALA A 1 82 ? 7.182 3.629 -7.774 1.00 89.44 82 ALA A N 1
ATOM 649 C CA . ALA A 1 82 ? 7.815 3.314 -6.492 1.00 89.44 82 ALA A CA 1
ATOM 650 C C . ALA A 1 82 ? 7.582 4.426 -5.453 1.00 89.44 82 ALA A C 1
ATOM 652 O O . ALA A 1 82 ? 7.227 4.143 -4.307 1.00 89.44 82 ALA A O 1
ATOM 653 N N . ILE A 1 83 ? 7.722 5.692 -5.866 1.00 91.62 83 ILE A N 1
ATOM 654 C CA . ILE A 1 83 ? 7.458 6.860 -5.015 1.00 91.62 83 ILE A CA 1
ATOM 655 C C . ILE A 1 83 ? 5.982 6.907 -4.605 1.00 91.62 83 ILE A C 1
ATOM 657 O O . ILE A 1 83 ? 5.686 7.116 -3.428 1.00 91.62 83 ILE A O 1
ATOM 661 N N . LEU A 1 84 ? 5.051 6.672 -5.535 1.00 90.06 84 LEU A N 1
ATOM 662 C CA . LEU A 1 84 ? 3.617 6.641 -5.232 1.00 90.06 84 LEU A CA 1
ATOM 663 C C . LEU A 1 84 ? 3.256 5.548 -4.218 1.00 90.06 84 LEU A C 1
ATOM 665 O O . LEU A 1 84 ? 2.536 5.826 -3.257 1.00 90.06 84 LEU A O 1
ATOM 669 N N . PHE A 1 85 ? 3.774 4.327 -4.381 1.00 88.25 85 PHE A N 1
ATOM 670 C CA . PHE A 1 85 ? 3.579 3.263 -3.390 1.00 88.25 85 PHE A CA 1
ATOM 671 C C . PHE A 1 85 ? 4.189 3.635 -2.032 1.00 88.25 85 PHE A C 1
ATOM 673 O O . PHE A 1 85 ? 3.562 3.391 -1.002 1.00 88.25 85 PHE A O 1
ATOM 680 N N . GLY A 1 86 ? 5.362 4.276 -2.021 1.00 88.75 86 GLY A N 1
ATOM 681 C CA . GLY A 1 86 ? 5.999 4.784 -0.804 1.00 88.75 86 GLY A CA 1
ATOM 682 C C . GLY A 1 86 ? 5.155 5.832 -0.074 1.00 88.75 86 GLY A C 1
ATOM 683 O O . GLY A 1 86 ? 4.966 5.741 1.139 1.00 88.75 86 GLY A O 1
ATOM 684 N N . LEU A 1 87 ? 4.580 6.793 -0.801 1.00 90.31 87 LEU A N 1
ATOM 685 C CA . LEU A 1 87 ? 3.680 7.798 -0.229 1.00 90.31 87 LEU A CA 1
ATOM 686 C C . LEU A 1 87 ? 2.411 7.158 0.346 1.00 90.31 87 LEU A C 1
ATOM 688 O O . LEU A 1 87 ? 2.022 7.471 1.470 1.00 90.31 87 LEU A O 1
ATOM 692 N N . MET A 1 88 ? 1.794 6.223 -0.380 1.00 86.31 88 MET A N 1
ATOM 693 C CA . MET A 1 88 ? 0.604 5.511 0.096 1.00 86.31 88 MET A CA 1
ATOM 694 C C . MET A 1 88 ? 0.887 4.659 1.336 1.00 86.31 88 MET A C 1
ATOM 696 O O . MET A 1 88 ? 0.054 4.597 2.244 1.00 86.31 88 MET A O 1
ATOM 700 N N . PHE A 1 89 ? 2.068 4.045 1.412 1.00 87.44 89 PHE A N 1
ATOM 701 C CA . PHE A 1 89 ? 2.524 3.321 2.593 1.00 87.44 89 PHE A CA 1
ATOM 702 C C . PHE A 1 89 ? 2.636 4.247 3.813 1.00 87.44 89 PHE A C 1
ATOM 704 O O . PHE A 1 89 ? 2.074 3.944 4.867 1.00 87.44 89 PHE A O 1
ATOM 711 N N . LEU A 1 90 ? 3.277 5.412 3.657 1.00 86.50 90 LEU A N 1
ATOM 712 C CA . LEU A 1 90 ? 3.397 6.413 4.722 1.00 86.50 90 LEU A CA 1
ATOM 713 C C . LEU A 1 90 ? 2.030 6.920 5.191 1.00 86.50 90 LEU A C 1
ATOM 715 O O . LEU A 1 90 ? 1.769 6.952 6.394 1.00 86.50 90 LEU A O 1
ATOM 719 N N . ILE A 1 91 ? 1.135 7.260 4.258 1.00 84.88 91 ILE A N 1
ATOM 720 C CA . ILE A 1 91 ? -0.236 7.681 4.580 1.00 84.88 91 ILE A CA 1
ATOM 721 C C . ILE A 1 91 ? -0.948 6.577 5.368 1.00 84.88 91 ILE A C 1
ATOM 723 O O . ILE A 1 91 ? -1.538 6.846 6.412 1.00 84.88 91 ILE A O 1
ATOM 727 N N . SER A 1 92 ? -0.842 5.324 4.927 1.00 79.44 92 SER A N 1
ATOM 728 C CA . SER A 1 92 ? -1.483 4.188 5.596 1.00 79.44 92 SER A CA 1
ATOM 729 C C . SER A 1 92 ? -0.990 4.006 7.040 1.00 79.44 92 SER A C 1
ATOM 731 O O . SER A 1 92 ? -1.799 3.732 7.928 1.00 79.44 92 SER A O 1
ATOM 733 N N . ILE A 1 93 ? 0.304 4.229 7.308 1.00 82.75 93 ILE A N 1
ATOM 734 C CA . ILE A 1 93 ? 0.861 4.229 8.672 1.00 82.75 93 ILE A CA 1
ATOM 735 C C . ILE A 1 93 ? 0.260 5.356 9.508 1.00 82.75 93 ILE A C 1
ATOM 737 O O . ILE A 1 93 ? -0.213 5.102 10.617 1.00 82.75 93 ILE A O 1
ATOM 741 N N . VAL A 1 94 ? 0.264 6.589 8.990 1.00 81.94 94 VAL A N 1
ATOM 742 C CA . VAL A 1 94 ? -0.264 7.757 9.710 1.00 81.94 94 VAL A CA 1
ATOM 743 C C . VAL A 1 94 ? -1.709 7.508 10.118 1.00 81.94 94 VAL A C 1
ATOM 745 O O . VAL A 1 94 ? -2.050 7.656 11.291 1.00 81.94 94 VAL A O 1
ATOM 748 N N . VAL A 1 95 ? -2.550 7.045 9.190 1.00 76.25 95 VAL A N 1
ATOM 749 C CA . VAL A 1 95 ? -3.959 6.815 9.513 1.00 76.25 95 VAL A CA 1
ATOM 750 C C . VAL A 1 95 ? -4.135 5.646 10.492 1.00 76.25 95 VAL A C 1
ATOM 752 O O . VAL A 1 95 ? -5.002 5.717 11.364 1.00 76.25 95 VAL A O 1
ATOM 755 N N . MET A 1 96 ? -3.308 4.596 10.426 1.00 74.88 96 MET A N 1
ATOM 756 C CA . MET A 1 96 ? -3.336 3.521 11.425 1.00 74.88 96 MET A CA 1
ATOM 757 C C . MET A 1 96 ? -2.988 4.035 12.830 1.00 74.88 96 MET A C 1
ATOM 759 O O . MET A 1 96 ? -3.683 3.709 13.793 1.00 74.88 96 MET A O 1
ATOM 763 N N . ILE A 1 97 ? -1.950 4.868 12.955 1.00 75.12 97 ILE A N 1
ATOM 764 C CA . ILE A 1 97 ? -1.557 5.474 14.234 1.00 75.12 97 ILE A CA 1
ATOM 765 C C . ILE A 1 97 ? -2.690 6.355 14.767 1.00 75.12 97 ILE A C 1
ATOM 767 O O . ILE A 1 97 ? -3.090 6.207 15.922 1.00 75.12 97 ILE A O 1
ATOM 771 N N . THR A 1 98 ? -3.262 7.225 13.928 1.00 69.88 98 THR A N 1
ATOM 772 C CA . THR A 1 98 ? -4.384 8.086 14.324 1.00 69.88 98 THR A CA 1
ATOM 773 C C . THR A 1 98 ? -5.596 7.270 14.779 1.00 69.88 98 THR A C 1
ATOM 775 O O . THR A 1 98 ? -6.221 7.629 15.777 1.00 69.88 98 THR A O 1
ATOM 778 N N . LYS A 1 99 ? -5.909 6.150 14.111 1.00 67.00 99 LYS A N 1
ATOM 779 C CA . LYS A 1 99 ? -6.979 5.232 14.538 1.00 67.00 99 LYS A CA 1
ATOM 780 C C . LYS A 1 99 ? -6.711 4.634 15.917 1.00 67.00 99 LYS A C 1
ATOM 782 O O . LYS A 1 99 ? -7.582 4.724 16.775 1.00 67.00 99 LYS A O 1
ATOM 787 N N . ASN A 1 100 ? -5.514 4.092 16.148 1.00 67.25 100 ASN A N 1
ATOM 788 C CA . ASN A 1 100 ? -5.160 3.4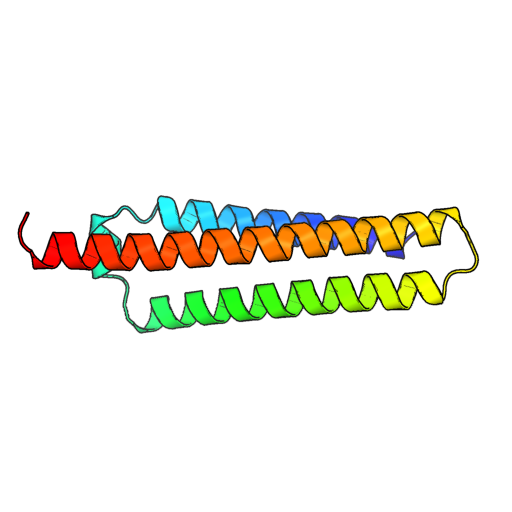78 17.432 1.00 67.25 100 ASN A CA 1
ATOM 789 C C . ASN A 1 100 ? -5.208 4.483 18.594 1.00 67.25 100 ASN A C 1
ATOM 791 O O . ASN A 1 100 ? -5.683 4.152 19.683 1.00 67.25 100 ASN A O 1
ATOM 795 N N . ILE A 1 101 ? -4.744 5.718 18.370 1.00 64.75 101 ILE A N 1
ATOM 796 C CA . ILE A 1 101 ? -4.803 6.786 19.380 1.00 64.75 101 ILE A CA 1
ATOM 797 C C . ILE A 1 101 ? -6.259 7.156 19.673 1.00 64.75 101 ILE A C 1
ATOM 799 O O . ILE A 1 101 ? -6.651 7.223 20.837 1.00 64.75 101 ILE A O 1
ATOM 803 N N . ARG A 1 102 ? -7.076 7.350 18.630 1.00 59.41 102 ARG A N 1
ATOM 804 C CA . ARG A 1 102 ? -8.488 7.723 18.777 1.00 59.41 102 ARG A CA 1
ATOM 805 C C . ARG A 1 102 ? -9.286 6.636 19.497 1.00 59.41 102 ARG A C 1
ATOM 807 O O . ARG A 1 102 ? -9.986 6.947 20.449 1.00 59.41 102 ARG A O 1
ATOM 814 N N . GLU A 1 103 ? -9.087 5.369 19.137 1.00 60.22 103 GLU A N 1
ATOM 815 C CA . GLU A 1 103 ? -9.696 4.231 19.838 1.00 60.22 103 GLU A CA 1
ATOM 816 C C . GLU A 1 103 ? -9.289 4.149 21.308 1.00 60.22 103 GLU A C 1
ATOM 818 O O . GLU A 1 103 ? -10.131 3.870 22.157 1.00 60.22 103 GLU A O 1
ATOM 823 N N . SER A 1 104 ? -8.021 4.425 21.625 1.00 55.19 104 SER A N 1
ATOM 824 C CA . SER A 1 104 ? -7.557 4.454 23.015 1.00 55.19 104 SER A CA 1
ATOM 825 C C . SER A 1 104 ? -8.256 5.568 23.800 1.00 55.19 104 SER A C 1
ATOM 827 O O . SER A 1 104 ? -8.760 5.321 24.894 1.00 55.19 104 SER A O 1
ATOM 829 N N . CYS A 1 105 ? -8.361 6.774 23.232 1.00 54.78 105 CYS A N 1
ATOM 830 C CA . CYS A 1 105 ? -9.089 7.887 23.846 1.00 54.78 105 CYS A CA 1
ATOM 831 C C . CYS A 1 105 ? -10.584 7.585 24.021 1.00 54.78 105 CYS A C 1
ATOM 833 O O . CYS A 1 105 ? -11.133 7.877 25.080 1.00 54.78 105 CYS A O 1
ATOM 835 N N . ASP A 1 106 ? -11.227 6.971 23.026 1.00 54.47 106 ASP A N 1
ATOM 836 C CA . ASP A 1 106 ? -12.651 6.627 23.068 1.00 54.47 106 ASP A CA 1
ATOM 837 C C . ASP A 1 106 ? -12.947 5.564 24.138 1.00 54.47 106 ASP A C 1
ATOM 839 O O . ASP A 1 106 ? -13.917 5.690 24.885 1.00 54.47 106 ASP A O 1
ATOM 843 N N . VAL A 1 107 ? -12.088 4.546 24.277 1.00 54.34 107 VAL A N 1
ATOM 844 C CA . VAL A 1 107 ? -12.190 3.542 25.352 1.00 54.34 107 VAL A CA 1
ATOM 845 C C . VAL A 1 107 ? -12.037 4.196 26.724 1.00 54.34 107 VAL A C 1
ATOM 847 O O . VAL A 1 107 ? -12.816 3.896 27.628 1.00 54.34 107 VAL A O 1
ATOM 850 N N . TYR A 1 108 ? -11.086 5.122 26.877 1.00 52.56 108 TYR A N 1
ATOM 851 C CA . TYR A 1 108 ? -10.937 5.900 28.108 1.00 52.56 108 TYR A CA 1
ATOM 852 C C . TYR A 1 108 ? -12.172 6.756 28.406 1.00 52.56 108 TYR A C 1
ATOM 854 O O . TYR A 1 108 ? -12.598 6.808 29.557 1.00 52.56 108 TYR A O 1
ATOM 862 N N . TYR A 1 109 ? -12.775 7.385 27.394 1.00 50.78 109 TYR A N 1
ATOM 863 C CA . TYR A 1 109 ? -13.976 8.203 27.563 1.00 50.78 109 TYR A CA 1
ATOM 864 C C . TYR A 1 109 ? -15.161 7.350 28.039 1.00 50.78 109 TYR A C 1
ATOM 866 O O . TYR A 1 109 ? -15.757 7.652 29.073 1.00 50.78 109 TYR A O 1
ATOM 874 N N . ILE A 1 110 ? -15.402 6.212 27.373 1.00 55.41 110 ILE A N 1
ATOM 875 C CA . ILE A 1 110 ? -16.459 5.249 27.722 1.00 55.41 110 ILE A CA 1
ATOM 876 C C . ILE A 1 110 ? -16.251 4.673 29.133 1.00 55.41 110 ILE A C 1
ATOM 878 O O . ILE A 1 110 ? -17.200 4.614 29.911 1.00 55.41 110 ILE A O 1
ATOM 882 N N . LEU A 1 111 ? -15.023 4.276 29.491 1.00 51.62 111 LEU A N 1
ATOM 883 C CA . LEU A 1 111 ? -14.706 3.765 30.834 1.00 51.62 111 LEU A CA 1
ATOM 884 C C . LEU A 1 111 ? -14.791 4.848 31.917 1.00 51.62 111 LEU A C 1
ATOM 886 O O . LEU A 1 111 ? -15.074 4.531 33.069 1.00 51.62 111 LEU A O 1
ATOM 890 N N . SER A 1 112 ? -14.562 6.117 31.565 1.00 54.97 112 SER A N 1
ATOM 891 C CA . SER A 1 112 ? -14.662 7.241 32.502 1.00 54.97 112 SER A CA 1
ATOM 892 C C . SER A 1 112 ? -16.102 7.679 32.798 1.00 54.97 112 SER A C 1
ATOM 894 O O . SER A 1 112 ? -16.300 8.527 33.667 1.00 54.97 112 SER A O 1
ATOM 896 N N . GLY A 1 113 ? -17.097 7.114 32.099 1.00 48.19 113 GLY A N 1
ATOM 897 C CA . GLY A 1 113 ? -18.516 7.432 32.290 1.00 48.19 113 GLY A CA 1
ATOM 898 C C . GLY A 1 113 ? -18.886 8.884 31.967 1.00 48.19 113 GLY A C 1
ATOM 899 O O . GLY A 1 113 ? -19.919 9.356 32.440 1.00 48.19 113 GLY A O 1
ATOM 900 N N . LYS A 1 114 ? -18.034 9.589 31.214 1.00 41.91 114 LYS A N 1
ATOM 901 C CA . LYS A 1 114 ? -18.286 10.942 30.707 1.00 41.91 114 LYS A CA 1
ATOM 902 C C . LYS A 1 114 ? -18.909 10.910 29.319 1.00 41.91 114 LYS A C 1
ATOM 904 O O . LYS A 1 114 ? -18.621 9.962 28.555 1.00 41.91 114 LYS A O 1
#

Sequence (114 aa):
MAEVITLVIGFLGLCYTVINSFYTWEAVGLKMKGFVSIENKVKLSLSNVIIFLIFLICIAYSIDASNKVNNIWEQVFMIFMAILFGLMFLISIVVMITKNIRESCDVYYILSGK

Organism: Listeria monocytogenes (NCBI:txid1639)

Foldseek 3Di:
DVVLVVLVVVLVVLVVVLVVLVVVVVVCPLVCVVVQDPVNVVVNVVVLVVSLVVLVVLLVVLVVVLVVDPDPVSSVSSVVSSVVSVVVSVVSVVVVVVVVVVNVVSVVVVVVVD

Secondary structure (DSSP, 8-state):
-HHHHHHHHHHHHHHHHHHHHHHHHHHS-TTTGGGS-HHHHHHHHHHHHHHHHHHHHHHHHHHHHHHH---HHHHHHHHHHHHHHHHHHHHHHHHHHHHHHHHHHHHHHHHTT-

Radius of gyration: 18.24 Å; chains: 1; bounding box: 38×23×54 Å